Protein AF-A0A9X6ABE6-F1 (afdb_monomer)

Sequence (115 aa):
MDDPALAAVLNTYETEISSEEQRQYLFANALYINALYFHRIGALTRAELHGHFRIMCQNQIFRAYWEATEHHRKSLPDSSKEAELGRMMDSLIQDQTDSDTDEWWVVGEPDEEAP

Radius of gyration: 15.32 Å; Cα contacts (8 Å, |Δi|>4): 73; chains: 1; bounding box: 41×35×38 Å

Mean predicted aligned error: 5.39 Å

Structure (mmCIF, N/CA/C/O backbone):
data_AF-A0A9X6ABE6-F1
#
_entry.id   AF-A0A9X6ABE6-F1
#
loop_
_atom_site.group_PDB
_atom_site.id
_atom_site.type_symbol
_atom_site.label_atom_id
_atom_site.label_alt_id
_atom_site.label_comp_id
_atom_site.label_asym_id
_atom_site.label_entity_id
_atom_site.label_seq_id
_atom_site.pdbx_PDB_ins_code
_atom_site.Cartn_x
_atom_site.Cartn_y
_atom_site.Cartn_z
_atom_site.occupancy
_atom_site.B_iso_or_equiv
_atom_site.auth_seq_id
_atom_site.auth_comp_id
_atom_site.auth_asym_id
_atom_site.auth_atom_id
_atom_site.pdbx_PDB_model_num
ATOM 1 N N . MET A 1 1 ? 19.177 -4.779 -6.539 1.00 62.09 1 MET A N 1
ATOM 2 C CA . MET A 1 1 ? 19.351 -6.039 -7.282 1.00 62.09 1 MET A CA 1
ATOM 3 C C . MET A 1 1 ? 20.192 -5.701 -8.488 1.00 62.09 1 MET A C 1
ATOM 5 O O . MET A 1 1 ? 19.800 -4.807 -9.225 1.00 62.09 1 MET A O 1
ATOM 9 N N . ASP A 1 2 ? 21.350 -6.335 -8.623 1.00 80.69 2 ASP A N 1
ATOM 10 C CA . ASP A 1 2 ? 22.401 -5.856 -9.534 1.00 80.69 2 ASP A CA 1
ATOM 11 C C . ASP A 1 2 ? 22.248 -6.380 -10.967 1.00 80.69 2 ASP A C 1
ATOM 13 O O . ASP A 1 2 ? 22.962 -5.939 -11.861 1.00 80.69 2 ASP A O 1
ATOM 17 N N . ASP A 1 3 ? 21.301 -7.295 -11.189 1.00 85.94 3 ASP A N 1
ATOM 18 C CA . ASP A 1 3 ? 20.970 -7.848 -12.500 1.00 85.94 3 ASP A CA 1
ATOM 19 C C . ASP A 1 3 ? 19.701 -7.175 -13.071 1.00 85.94 3 ASP A C 1
ATOM 21 O O . ASP A 1 3 ? 18.594 -7.418 -12.570 1.00 85.94 3 ASP A O 1
ATOM 25 N N . PRO A 1 4 ? 19.826 -6.343 -14.125 1.00 82.19 4 PRO A N 1
ATOM 26 C CA . PRO A 1 4 ? 18.688 -5.693 -14.771 1.00 82.19 4 PRO A CA 1
ATOM 27 C C . PRO A 1 4 ? 17.707 -6.670 -15.427 1.00 82.19 4 PRO A C 1
ATOM 29 O O . PRO A 1 4 ? 16.512 -6.382 -15.479 1.00 82.19 4 PRO A O 1
ATOM 32 N N . ALA A 1 5 ? 18.180 -7.823 -15.913 1.00 86.25 5 ALA A N 1
ATOM 33 C CA . ALA A 1 5 ? 17.321 -8.818 -16.550 1.00 86.25 5 ALA A CA 1
ATOM 34 C C . ALA A 1 5 ? 16.393 -9.473 -15.522 1.00 86.25 5 ALA A C 1
ATOM 36 O O . ALA A 1 5 ? 15.214 -9.687 -15.800 1.00 86.25 5 ALA A O 1
ATOM 37 N N . LEU A 1 6 ? 16.891 -9.712 -14.307 1.00 86.50 6 LEU A N 1
ATOM 38 C CA . LEU A 1 6 ? 16.040 -10.132 -13.196 1.00 86.50 6 LEU A CA 1
ATOM 39 C C . LEU A 1 6 ? 15.125 -8.993 -12.732 1.00 86.50 6 LEU A C 1
ATOM 41 O O . LEU A 1 6 ? 13.984 -9.248 -12.370 1.00 86.50 6 LEU A O 1
ATOM 45 N N . ALA A 1 7 ? 15.577 -7.734 -12.760 1.00 81.81 7 ALA A N 1
ATOM 46 C CA . ALA A 1 7 ? 14.773 -6.592 -12.298 1.00 81.81 7 ALA A CA 1
ATOM 47 C C . ALA A 1 7 ? 13.571 -6.310 -13.196 1.00 81.81 7 ALA A C 1
ATOM 49 O O . ALA A 1 7 ? 12.561 -5.789 -12.723 1.00 81.81 7 ALA A O 1
ATOM 50 N N . ALA A 1 8 ? 13.650 -6.705 -14.466 1.00 84.94 8 ALA A N 1
ATOM 51 C CA . ALA A 1 8 ? 12.561 -6.558 -15.415 1.00 84.94 8 ALA A CA 1
ATOM 52 C C . ALA A 1 8 ? 11.277 -7.278 -14.966 1.00 84.94 8 ALA A C 1
ATOM 54 O O . ALA A 1 8 ? 10.194 -6.756 -15.204 1.00 84.94 8 ALA A O 1
ATOM 55 N N . VAL A 1 9 ? 11.365 -8.412 -14.251 1.00 87.12 9 VAL A N 1
ATOM 56 C CA . VAL A 1 9 ? 10.162 -9.140 -13.783 1.00 87.12 9 VAL A CA 1
ATOM 57 C C . VAL A 1 9 ? 9.361 -8.360 -12.740 1.00 87.12 9 VAL A C 1
ATOM 59 O O . VAL A 1 9 ? 8.185 -8.631 -12.528 1.00 87.12 9 VAL A O 1
ATOM 62 N N . LEU A 1 10 ? 10.008 -7.399 -12.077 1.00 84.19 10 LEU A N 1
ATOM 63 C CA . LEU A 1 10 ? 9.402 -6.535 -11.071 1.00 84.19 10 LEU A CA 1
ATOM 64 C C . LEU A 1 10 ? 8.744 -5.298 -11.695 1.00 84.19 10 LEU A C 1
ATOM 66 O O . LEU A 1 10 ? 8.086 -4.537 -10.989 1.00 84.19 10 LEU A O 1
ATOM 70 N N . ASN A 1 11 ? 8.957 -5.049 -12.992 1.00 86.50 11 ASN A N 1
ATOM 71 C CA . ASN A 1 11 ? 8.279 -3.982 -13.716 1.00 86.50 11 ASN A CA 1
ATOM 72 C C . ASN A 1 11 ? 6.973 -4.519 -14.311 1.00 86.50 11 ASN A C 1
ATOM 74 O 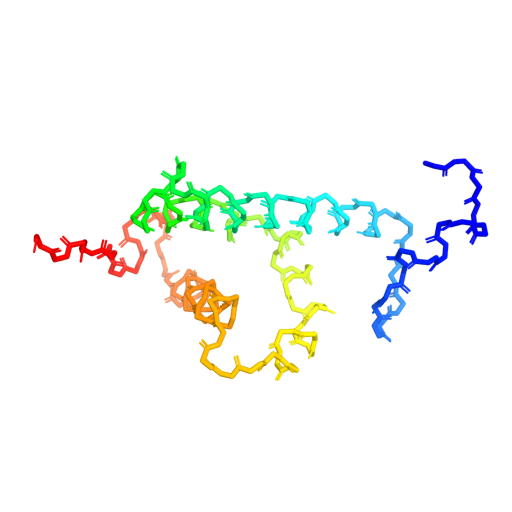O . ASN A 1 11 ? 6.935 -4.973 -15.451 1.00 86.50 11 ASN A O 1
ATOM 78 N N . THR A 1 12 ? 5.910 -4.493 -13.512 1.00 87.19 12 THR A N 1
ATOM 79 C CA . THR A 1 12 ? 4.567 -4.932 -13.920 1.00 87.19 12 THR A CA 1
ATOM 80 C C . THR A 1 12 ? 3.643 -3.759 -14.250 1.00 87.19 12 THR A C 1
ATOM 8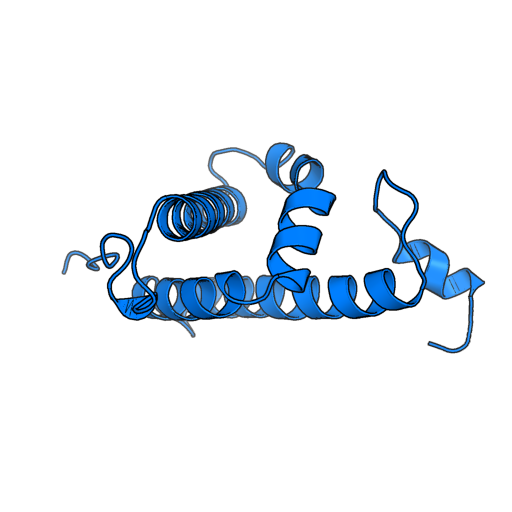2 O O . THR A 1 12 ? 2.431 -3.939 -14.288 1.00 87.19 12 THR A O 1
ATOM 85 N N . TYR A 1 13 ? 4.184 -2.548 -14.384 1.00 89.12 13 TYR A N 1
ATOM 86 C CA . TYR A 1 13 ? 3.396 -1.328 -14.534 1.00 89.12 13 TYR A CA 1
ATOM 87 C C . TYR A 1 13 ? 3.101 -1.064 -16.011 1.00 89.12 13 TYR A C 1
ATOM 89 O O . TYR A 1 13 ? 3.922 -1.348 -16.883 1.00 89.12 13 TYR A O 1
ATOM 97 N N . GLU A 1 14 ? 1.914 -0.532 -16.296 1.00 85.62 14 GLU A N 1
ATOM 98 C CA . GLU A 1 14 ? 1.484 -0.229 -17.669 1.00 85.62 14 GLU A CA 1
ATOM 99 C C . GLU A 1 14 ? 2.160 1.027 -18.233 1.00 85.62 14 GLU A C 1
ATOM 101 O O . GLU A 1 14 ? 2.256 1.196 -19.449 1.00 85.62 14 GLU A O 1
ATOM 106 N N . THR A 1 15 ? 2.636 1.905 -17.353 1.00 86.12 15 THR A N 1
ATOM 107 C CA . THR A 1 15 ? 3.355 3.127 -17.700 1.00 86.12 15 THR A CA 1
ATOM 108 C C . THR A 1 15 ? 4.861 2.932 -17.579 1.00 86.12 15 THR A C 1
ATOM 110 O O . THR A 1 15 ? 5.354 2.161 -16.752 1.00 86.12 15 THR A O 1
ATOM 113 N N . GLU A 1 16 ? 5.617 3.661 -18.402 1.00 88.50 16 GLU A N 1
ATOM 114 C CA . GLU A 1 16 ? 7.059 3.754 -18.205 1.00 88.50 16 GLU A CA 1
ATOM 115 C C . GLU A 1 16 ? 7.343 4.480 -16.890 1.00 88.50 16 GLU A C 1
ATOM 117 O O . GLU A 1 16 ? 6.927 5.621 -16.693 1.00 88.50 16 GLU A O 1
ATOM 122 N N . ILE A 1 17 ? 8.074 3.806 -16.007 1.00 90.62 17 ILE A N 1
ATOM 123 C CA . ILE A 1 17 ? 8.553 4.363 -14.747 1.00 90.62 17 ILE A CA 1
ATOM 124 C C . ILE A 1 17 ? 10.076 4.313 -14.708 1.00 90.62 17 ILE A C 1
ATOM 126 O O . ILE A 1 17 ? 10.721 3.428 -15.280 1.00 90.62 17 ILE A O 1
ATOM 130 N N . SER A 1 18 ? 10.669 5.268 -14.008 1.00 91.44 18 SER A N 1
ATOM 131 C CA . SER A 1 18 ? 12.101 5.288 -13.754 1.00 91.44 18 SER A CA 1
ATOM 132 C C . SER A 1 18 ? 12.525 4.115 -12.861 1.00 91.44 18 SER A C 1
ATOM 134 O O . SER A 1 18 ? 11.747 3.544 -12.093 1.00 91.44 18 SER A O 1
ATOM 136 N N . SER A 1 19 ? 13.819 3.781 -12.891 1.00 87.69 19 SER A N 1
ATOM 137 C CA . SER A 1 19 ? 14.367 2.762 -11.982 1.00 87.69 19 SER A CA 1
ATOM 138 C C . SER A 1 19 ? 14.207 3.136 -10.501 1.00 87.69 19 SER A C 1
ATOM 140 O O . SER A 1 19 ? 14.201 2.260 -9.638 1.00 87.69 19 SER A O 1
ATOM 142 N N . GLU A 1 20 ? 14.125 4.432 -10.194 1.00 91.69 20 GLU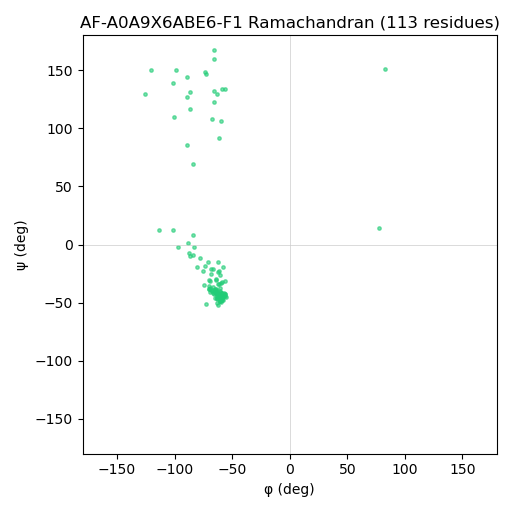 A N 1
ATOM 143 C CA . GLU A 1 20 ? 13.914 4.925 -8.838 1.00 91.69 20 GLU A CA 1
ATOM 144 C C . GLU A 1 20 ? 12.485 4.670 -8.373 1.00 91.69 20 GLU A C 1
ATOM 146 O O . GLU A 1 20 ? 12.308 4.026 -7.337 1.00 91.69 20 GLU A O 1
ATOM 151 N N . GLU A 1 21 ? 11.495 5.067 -9.171 1.00 93.81 21 GLU A N 1
ATOM 152 C CA . GLU A 1 21 ? 10.080 4.784 -8.910 1.00 93.81 21 GLU A CA 1
ATOM 153 C C . GLU A 1 21 ? 9.847 3.283 -8.773 1.00 93.81 21 GLU A C 1
ATOM 155 O O . GLU A 1 21 ? 9.207 2.853 -7.821 1.00 93.81 21 GLU A O 1
ATOM 160 N N . GLN A 1 22 ? 10.463 2.459 -9.627 1.00 92.44 22 GLN A N 1
ATOM 161 C CA . GLN A 1 22 ? 10.347 1.004 -9.520 1.00 92.44 22 GLN A CA 1
ATOM 162 C C . GLN A 1 22 ? 10.785 0.493 -8.137 1.00 92.44 22 GLN A C 1
ATOM 164 O O . GLN A 1 22 ? 10.103 -0.334 -7.531 1.00 92.44 22 GLN A O 1
ATOM 169 N N . ARG A 1 23 ? 11.907 0.993 -7.601 1.00 92.19 23 ARG A N 1
ATOM 170 C CA . ARG A 1 23 ? 12.388 0.614 -6.260 1.00 92.19 23 ARG A CA 1
ATOM 171 C C . ARG A 1 23 ? 11.449 1.102 -5.163 1.00 92.19 23 ARG A C 1
ATOM 173 O O . ARG A 1 23 ? 11.191 0.362 -4.215 1.00 92.19 23 ARG A O 1
ATOM 180 N N . GLN A 1 24 ? 10.948 2.326 -5.285 1.00 95.81 24 GLN A N 1
ATOM 181 C CA . GLN A 1 24 ? 10.021 2.888 -4.311 1.00 95.81 24 GLN A CA 1
ATOM 182 C C . GLN A 1 24 ? 8.684 2.136 -4.313 1.00 95.81 24 GLN A C 1
ATOM 184 O O . GLN A 1 24 ? 8.173 1.794 -3.250 1.00 95.81 24 GLN A O 1
ATOM 189 N N . TYR A 1 25 ? 8.158 1.808 -5.491 1.00 95.56 25 TYR A N 1
ATOM 190 C CA . TYR A 1 25 ? 6.910 1.072 -5.664 1.00 95.56 25 TYR A CA 1
ATOM 191 C C . TYR A 1 25 ? 7.021 -0.364 -5.157 1.00 95.56 25 TYR A C 1
ATOM 193 O O . TYR A 1 25 ? 6.101 -0.862 -4.518 1.00 95.56 25 TYR A O 1
ATOM 201 N N . LEU A 1 26 ? 8.174 -1.016 -5.339 1.00 94.06 26 LEU A N 1
ATOM 202 C CA . LEU A 1 26 ? 8.440 -2.314 -4.713 1.00 94.06 26 LEU A CA 1
ATOM 203 C C . LEU A 1 26 ? 8.396 -2.238 -3.187 1.00 94.06 26 LEU A C 1
ATOM 205 O O . LEU A 1 26 ? 7.857 -3.133 -2.538 1.00 94.06 26 LEU A O 1
ATOM 209 N N . PHE A 1 27 ? 8.935 -1.166 -2.605 1.00 95.88 27 PHE A N 1
ATOM 210 C CA . PHE A 1 27 ? 8.861 -0.967 -1.163 1.00 95.88 27 PHE A CA 1
ATOM 211 C C . PHE A 1 27 ? 7.429 -0.655 -0.704 1.00 95.88 27 PHE A C 1
ATOM 213 O O . PHE A 1 27 ? 6.975 -1.219 0.288 1.00 95.88 27 PHE A O 1
ATOM 220 N N . ALA A 1 28 ? 6.682 0.161 -1.453 1.00 96.88 28 ALA A N 1
ATOM 221 C CA . ALA A 1 28 ? 5.268 0.439 -1.193 1.00 96.88 28 ALA A CA 1
ATOM 222 C C . ALA A 1 28 ? 4.408 -0.838 -1.253 1.00 96.88 28 ALA A C 1
ATOM 224 O O . ALA A 1 28 ? 3.623 -1.097 -0.338 1.00 96.88 28 ALA A O 1
ATOM 225 N N . ASN A 1 29 ? 4.622 -1.687 -2.264 1.00 95.56 29 ASN A N 1
ATOM 226 C CA . ASN A 1 29 ? 4.005 -3.007 -2.363 1.00 95.56 29 ASN A CA 1
ATOM 227 C C . ASN A 1 29 ? 4.334 -3.871 -1.144 1.00 95.56 29 ASN A C 1
ATOM 229 O O . ASN A 1 29 ? 3.427 -4.441 -0.540 1.00 95.56 29 ASN A O 1
ATOM 233 N N . ALA A 1 30 ? 5.607 -3.924 -0.741 1.00 96.25 30 ALA A N 1
ATOM 234 C CA . ALA A 1 30 ? 6.018 -4.683 0.430 1.00 96.25 30 ALA A CA 1
ATOM 235 C C . ALA A 1 30 ? 5.315 -4.187 1.703 1.00 96.25 30 ALA A C 1
ATOM 237 O O . ALA A 1 30 ? 4.824 -5.009 2.472 1.00 96.25 30 ALA A O 1
ATOM 238 N N . LEU A 1 31 ? 5.213 -2.873 1.928 1.00 96.38 31 LEU A N 1
ATOM 239 C CA . LEU A 1 31 ? 4.491 -2.319 3.080 1.00 96.38 31 LEU A CA 1
ATOM 240 C C . LEU A 1 31 ? 3.011 -2.729 3.077 1.00 96.38 31 LEU A C 1
ATOM 242 O O . LEU A 1 31 ? 2.513 -3.227 4.088 1.00 96.38 31 LEU A O 1
ATOM 246 N N . TYR A 1 32 ? 2.335 -2.581 1.934 1.00 95.69 32 TYR A N 1
ATOM 247 C CA . TYR A 1 32 ? 0.923 -2.935 1.784 1.00 95.69 32 TYR A CA 1
ATOM 248 C C . TYR A 1 32 ? 0.672 -4.431 2.009 1.00 95.69 32 TYR A C 1
ATOM 250 O O . TYR A 1 32 ? -0.162 -4.812 2.831 1.00 95.69 32 TYR A O 1
ATOM 258 N N . ILE A 1 33 ? 1.427 -5.287 1.315 1.00 95.12 33 ILE A N 1
ATOM 259 C CA . ILE A 1 33 ? 1.271 -6.740 1.385 1.00 95.12 33 ILE A CA 1
ATOM 260 C C . ILE A 1 33 ? 1.592 -7.260 2.791 1.00 95.12 33 ILE A C 1
ATOM 262 O O . ILE A 1 33 ? 0.883 -8.134 3.288 1.00 95.12 33 ILE A O 1
ATOM 266 N N . ASN A 1 34 ? 2.597 -6.703 3.475 1.00 96.56 34 ASN A N 1
ATOM 267 C CA . ASN A 1 34 ? 2.878 -7.065 4.867 1.00 96.56 34 ASN A CA 1
ATOM 268 C C . ASN A 1 34 ? 1.719 -6.692 5.799 1.00 96.56 34 ASN A C 1
ATOM 270 O O . ASN A 1 34 ? 1.296 -7.530 6.591 1.00 96.56 34 ASN A O 1
ATOM 274 N N . ALA A 1 35 ? 1.170 -5.479 5.691 1.00 95.56 35 ALA A N 1
ATOM 275 C CA . ALA A 1 35 ? 0.027 -5.061 6.505 1.00 95.56 35 ALA A CA 1
ATOM 276 C C . ALA A 1 35 ? -1.209 -5.946 6.254 1.00 95.56 35 ALA A C 1
ATOM 278 O O . ALA A 1 35 ? -1.850 -6.412 7.199 1.00 95.56 35 ALA A O 1
ATOM 279 N N . LEU A 1 36 ? -1.481 -6.270 4.985 1.00 94.19 36 LEU A N 1
ATOM 280 C CA . LEU A 1 36 ? -2.531 -7.208 4.594 1.00 94.19 36 LEU A CA 1
ATOM 281 C C . LEU A 1 36 ? -2.314 -8.594 5.211 1.00 94.19 36 LEU A C 1
ATOM 283 O O . LEU A 1 36 ? -3.250 -9.168 5.770 1.00 94.19 36 LEU A O 1
ATOM 287 N N . TYR A 1 37 ? -1.102 -9.149 5.133 1.00 95.62 37 TYR A N 1
ATOM 288 C CA . TYR A 1 37 ? -0.827 -10.466 5.704 1.00 95.62 37 TYR A CA 1
ATOM 289 C C . TYR A 1 37 ? -0.892 -10.465 7.227 1.00 95.62 37 TYR A C 1
ATOM 291 O O . TYR A 1 37 ? -1.475 -11.393 7.782 1.00 95.62 37 TYR A O 1
ATOM 299 N N . PHE A 1 38 ? -0.385 -9.429 7.901 1.00 96.44 38 PHE A N 1
ATOM 300 C CA . PHE A 1 38 ? -0.513 -9.300 9.352 1.00 96.44 38 PHE A CA 1
ATOM 301 C C . PHE A 1 38 ? -1.976 -9.273 9.796 1.00 96.44 38 PHE A C 1
ATOM 303 O O . PHE A 1 38 ? -2.333 -9.973 10.743 1.00 96.44 38 PHE A O 1
ATOM 310 N N . HIS A 1 39 ? -2.842 -8.565 9.072 1.00 95.12 39 HIS A N 1
ATOM 311 C CA . HIS A 1 39 ? -4.276 -8.621 9.335 1.00 95.12 39 HIS A CA 1
ATOM 312 C C . HIS A 1 39 ? -4.857 -10.023 9.095 1.00 95.12 39 HIS A C 1
ATOM 314 O O . HIS A 1 39 ? -5.574 -10.557 9.938 1.00 95.12 39 HIS A O 1
ATOM 320 N N . ARG A 1 40 ? -4.510 -10.674 7.976 1.00 93.88 40 ARG A N 1
ATOM 321 C CA . ARG A 1 40 ? -5.039 -12.009 7.632 1.00 93.88 40 ARG A CA 1
ATOM 322 C C . ARG A 1 40 ? -4.635 -13.106 8.613 1.00 93.88 40 ARG A C 1
ATOM 324 O O . ARG A 1 40 ? -5.394 -14.057 8.772 1.00 93.88 40 ARG A O 1
ATOM 331 N N . ILE A 1 41 ? -3.472 -12.992 9.252 1.00 96.44 41 ILE A N 1
ATOM 332 C CA . ILE A 1 41 ? -3.035 -13.934 10.295 1.00 96.44 41 ILE A CA 1
ATOM 333 C C . ILE A 1 41 ? -3.511 -13.535 11.702 1.00 96.44 41 ILE A C 1
ATOM 335 O O . ILE A 1 41 ? -3.183 -14.226 12.662 1.00 96.44 41 ILE A O 1
ATOM 339 N N . GLY A 1 42 ? -4.262 -12.435 11.834 1.00 95.25 42 GLY A N 1
ATOM 340 C CA . GLY A 1 42 ? -4.786 -11.942 13.110 1.00 95.25 42 GLY A CA 1
ATOM 341 C C . GLY A 1 42 ? -3.765 -11.212 13.987 1.00 95.25 42 GLY A C 1
ATOM 342 O O . GLY A 1 42 ? -4.020 -11.018 15.169 1.00 95.25 42 GLY A O 1
ATOM 343 N N . ALA A 1 43 ? -2.613 -10.821 13.435 1.00 97.00 43 ALA A N 1
ATOM 344 C CA . ALA A 1 43 ? -1.608 -10.025 14.141 1.00 97.00 43 ALA A CA 1
ATOM 345 C C . ALA A 1 43 ? -1.943 -8.524 14.169 1.00 97.00 43 ALA A C 1
ATOM 347 O O . ALA A 1 43 ? -1.388 -7.808 14.995 1.00 97.00 43 ALA A O 1
ATOM 348 N N . LEU A 1 44 ? -2.822 -8.066 13.269 1.00 95.06 44 LEU A N 1
ATOM 349 C CA . LEU A 1 44 ? -3.405 -6.724 13.285 1.00 95.06 44 LEU A CA 1
ATOM 350 C C . LEU A 1 44 ? -4.930 -6.815 13.256 1.00 95.06 44 LEU A C 1
ATOM 352 O O . LEU A 1 44 ? -5.504 -7.474 12.377 1.00 95.06 44 LEU A O 1
ATOM 356 N N . THR A 1 45 ? -5.585 -6.109 14.174 1.00 94.94 45 THR A N 1
ATOM 357 C CA . THR A 1 45 ? -7.035 -5.895 14.108 1.00 94.94 45 THR A CA 1
ATOM 358 C C . THR A 1 45 ? -7.392 -5.052 12.886 1.00 94.94 45 THR A C 1
ATOM 360 O O . THR A 1 45 ? -6.526 -4.467 12.221 1.00 94.94 45 THR A O 1
ATOM 363 N N . ARG A 1 46 ? -8.682 -4.985 12.547 1.00 93.12 46 ARG A N 1
ATOM 364 C CA . ARG A 1 46 ? -9.109 -4.153 11.417 1.00 93.12 46 ARG A CA 1
ATOM 365 C C . ARG A 1 46 ? -8.871 -2.667 11.708 1.00 93.12 46 ARG A C 1
ATOM 367 O O . ARG A 1 46 ? -8.395 -1.950 10.831 1.00 93.12 46 ARG A O 1
ATOM 374 N N . ALA A 1 47 ? -9.118 -2.237 12.945 1.00 91.25 47 ALA A N 1
ATOM 375 C CA . ALA A 1 47 ? -8.872 -0.866 13.388 1.00 91.25 47 ALA A CA 1
ATOM 376 C C . ALA A 1 47 ? -7.375 -0.495 13.349 1.00 91.25 47 ALA A C 1
ATOM 378 O O . ALA A 1 47 ? -7.008 0.589 12.892 1.00 91.25 47 ALA A O 1
ATOM 379 N N . GLU A 1 48 ? -6.487 -1.405 13.763 1.00 94.06 48 GLU A N 1
ATOM 380 C CA . GLU A 1 48 ? -5.038 -1.187 13.678 1.00 94.06 48 GLU A CA 1
ATOM 381 C C . GLU A 1 48 ? -4.563 -1.096 12.224 1.00 94.06 48 GLU A C 1
ATOM 383 O O . GLU A 1 48 ? -3.744 -0.233 11.892 1.00 94.06 48 GLU A O 1
ATOM 388 N N . LEU A 1 49 ? -5.096 -1.948 11.343 1.00 94.69 49 LEU A N 1
ATOM 389 C CA . LEU A 1 49 ? -4.807 -1.895 9.912 1.00 94.69 49 LEU A CA 1
ATOM 390 C C . LEU A 1 49 ? -5.256 -0.562 9.299 1.00 94.69 49 LEU A C 1
ATOM 392 O O . LEU A 1 49 ? -4.496 0.056 8.554 1.00 94.69 49 LEU A O 1
ATOM 396 N N . HIS A 1 50 ? -6.453 -0.096 9.654 1.00 93.25 50 HIS A N 1
ATOM 397 C CA . HIS A 1 50 ? -6.982 1.189 9.210 1.00 93.25 50 HIS A CA 1
ATOM 398 C C . HIS A 1 50 ? -6.047 2.350 9.592 1.00 93.25 50 HIS A C 1
ATOM 400 O O . HIS A 1 50 ? -5.707 3.191 8.757 1.00 93.25 50 HIS A O 1
ATOM 406 N N . GLY A 1 51 ? -5.538 2.355 10.830 1.00 91.19 51 GLY A N 1
ATOM 407 C CA . GLY A 1 51 ? -4.533 3.323 11.279 1.00 91.19 51 GLY A CA 1
ATOM 408 C C . GLY A 1 51 ? -3.231 3.270 10.468 1.00 91.19 51 GLY A C 1
ATOM 409 O O . GLY A 1 51 ? -2.700 4.315 10.086 1.00 91.19 51 GLY A O 1
ATOM 410 N N . HIS A 1 52 ? -2.742 2.070 10.137 1.00 93.00 52 HIS A N 1
ATOM 411 C CA . HIS A 1 52 ? -1.563 1.907 9.277 1.00 93.00 52 HIS A CA 1
ATOM 412 C C . HIS A 1 52 ? -1.806 2.456 7.869 1.00 93.00 52 HIS A C 1
ATOM 414 O O . HIS A 1 52 ? -0.953 3.161 7.329 1.00 93.00 52 HIS A O 1
ATOM 420 N N . PHE A 1 53 ? -2.966 2.170 7.278 1.00 94.69 53 PHE A N 1
ATOM 421 C CA . PHE A 1 53 ? -3.317 2.659 5.946 1.00 94.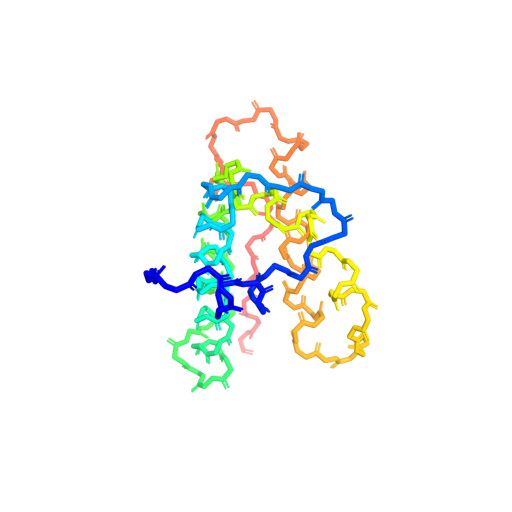69 53 PHE A CA 1
ATOM 422 C C . PHE A 1 53 ? -3.413 4.182 5.902 1.00 94.69 53 PHE A C 1
ATOM 424 O O . PHE A 1 53 ? -2.882 4.781 4.968 1.00 94.69 53 PHE A O 1
ATOM 431 N N . ARG A 1 54 ? -3.969 4.827 6.937 1.00 91.12 54 ARG A N 1
ATOM 432 C CA . ARG A 1 54 ? -3.990 6.296 7.022 1.00 91.12 54 ARG A CA 1
ATOM 433 C C . ARG A 1 54 ? -2.587 6.905 6.937 1.00 91.12 54 ARG A C 1
ATOM 435 O O . ARG A 1 54 ? -2.406 7.874 6.201 1.00 91.12 54 ARG A O 1
ATOM 442 N N . ILE A 1 55 ? -1.603 6.313 7.623 1.00 91.62 55 ILE A N 1
ATOM 443 C CA . ILE A 1 55 ? -0.194 6.741 7.559 1.00 91.62 55 ILE A CA 1
ATOM 444 C C . ILE A 1 55 ? 0.375 6.522 6.153 1.00 91.62 55 ILE A C 1
ATOM 446 O O . ILE A 1 55 ? 1.023 7.414 5.612 1.00 91.62 55 ILE A O 1
ATOM 450 N N . MET A 1 56 ? 0.138 5.356 5.541 1.00 94.56 56 MET A N 1
ATOM 451 C CA . MET A 1 56 ? 0.632 5.070 4.186 1.00 94.56 56 MET A CA 1
ATOM 452 C C . MET A 1 56 ? 0.076 6.063 3.161 1.00 94.56 56 MET A C 1
ATOM 454 O O . MET A 1 56 ? 0.829 6.562 2.326 1.00 94.56 56 MET A O 1
ATOM 458 N N . CYS A 1 57 ? -1.207 6.417 3.275 1.00 92.50 57 CYS A N 1
ATOM 459 C CA . CYS A 1 57 ? -1.865 7.393 2.410 1.00 92.50 57 CYS A CA 1
ATOM 460 C C . CYS A 1 57 ? -1.236 8.790 2.488 1.00 92.50 57 CYS A C 1
ATOM 462 O O . CYS A 1 57 ? -1.348 9.547 1.534 1.00 92.50 57 CYS A O 1
ATOM 464 N N . GLN A 1 58 ? -0.532 9.161 3.558 1.00 90.75 58 GLN A N 1
ATOM 465 C CA . GLN A 1 58 ? 0.165 10.455 3.613 1.00 90.75 58 GLN A CA 1
ATOM 466 C C . GLN A 1 58 ? 1.354 10.528 2.643 1.00 90.75 58 GLN A 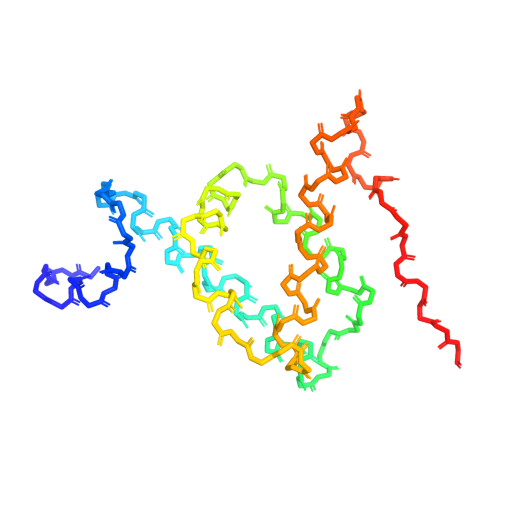C 1
ATOM 468 O O . GLN A 1 58 ? 1.800 11.610 2.264 1.00 90.75 58 GLN A O 1
ATOM 473 N N . ASN A 1 59 ? 1.886 9.382 2.218 1.00 94.56 59 ASN A N 1
ATOM 474 C CA . ASN A 1 59 ? 3.041 9.332 1.342 1.00 94.56 59 ASN A CA 1
ATOM 475 C C . ASN A 1 59 ? 2.619 9.420 -0.137 1.00 94.56 59 ASN A C 1
ATOM 477 O O . ASN A 1 59 ? 1.979 8.515 -0.670 1.00 94.56 59 ASN A O 1
ATOM 481 N N . GLN A 1 60 ? 3.035 10.485 -0.829 1.00 95.00 60 GLN A N 1
ATOM 482 C CA . GLN A 1 60 ? 2.714 10.695 -2.249 1.00 95.00 60 GLN A CA 1
ATOM 483 C C . GLN A 1 60 ? 3.228 9.574 -3.164 1.00 95.00 60 GLN A C 1
ATOM 485 O O . GLN A 1 60 ? 2.560 9.222 -4.131 1.00 95.00 60 GLN A O 1
ATOM 490 N N . ILE A 1 61 ? 4.374 8.968 -2.842 1.00 96.38 61 ILE A N 1
ATOM 491 C CA . ILE A 1 61 ? 4.920 7.851 -3.619 1.00 96.38 61 ILE A CA 1
ATOM 492 C C . ILE A 1 61 ? 4.054 6.603 -3.438 1.00 96.38 61 ILE A C 1
ATOM 494 O O . ILE A 1 61 ? 3.807 5.878 -4.398 1.00 96.38 61 ILE A O 1
ATOM 498 N N . PHE A 1 62 ? 3.544 6.369 -2.224 1.00 97.00 62 PHE A N 1
ATOM 499 C CA . PHE A 1 62 ? 2.592 5.287 -1.986 1.00 97.00 62 PHE A CA 1
ATOM 500 C C . PHE A 1 62 ? 1.292 5.508 -2.768 1.00 97.00 62 PHE A C 1
ATOM 502 O O . PHE A 1 62 ? 0.799 4.565 -3.378 1.00 97.00 62 PHE A O 1
ATOM 509 N N . ARG A 1 63 ? 0.766 6.741 -2.810 1.00 96.25 63 ARG A N 1
ATOM 510 C CA . ARG A 1 63 ? -0.415 7.076 -3.628 1.00 96.25 63 ARG A CA 1
ATOM 511 C C . ARG A 1 63 ? -0.175 6.832 -5.116 1.00 96.25 63 ARG A C 1
ATOM 513 O O . ARG A 1 63 ? -1.013 6.215 -5.763 1.00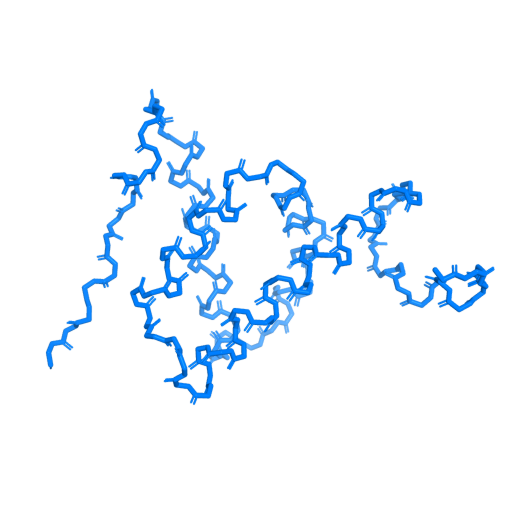 96.25 63 ARG A O 1
ATOM 520 N N . ALA A 1 64 ? 0.977 7.248 -5.636 1.00 96.12 64 ALA A N 1
ATOM 521 C CA . ALA A 1 64 ? 1.338 7.029 -7.034 1.00 96.12 64 ALA A CA 1
ATOM 522 C C . ALA A 1 64 ? 1.487 5.531 -7.361 1.00 96.12 64 ALA A C 1
ATOM 524 O O . ALA A 1 64 ? 0.970 5.058 -8.370 1.00 96.12 64 ALA A O 1
ATOM 525 N N . TYR A 1 65 ? 2.106 4.751 -6.465 1.00 96.12 65 TYR A N 1
ATOM 526 C CA . TYR A 1 65 ? 2.121 3.286 -6.548 1.00 96.12 65 TYR A CA 1
ATOM 527 C C . TYR A 1 65 ? 0.701 2.701 -6.546 1.00 96.12 65 TYR A C 1
ATOM 529 O O . TYR A 1 65 ? 0.392 1.787 -7.318 1.00 96.12 65 TYR A O 1
ATOM 537 N N . TRP A 1 66 ? -0.158 3.207 -5.659 1.00 96.50 66 TRP A N 1
ATOM 538 C CA . TRP A 1 66 ? -1.527 2.740 -5.514 1.00 96.50 66 TRP A CA 1
ATOM 539 C C . TRP A 1 66 ? -2.300 2.946 -6.816 1.00 96.50 66 TRP A C 1
ATOM 541 O O . TRP A 1 66 ? -2.885 1.993 -7.327 1.00 96.50 66 TRP A O 1
ATOM 551 N N . GLU A 1 67 ? -2.227 4.134 -7.409 1.00 95.50 67 GLU A N 1
ATOM 552 C CA . GLU A 1 67 ? -2.814 4.442 -8.716 1.00 95.50 67 GLU A CA 1
ATOM 553 C C . GLU A 1 67 ? -2.224 3.567 -9.834 1.00 95.50 67 GLU A C 1
ATOM 555 O O . GLU A 1 67 ? -2.963 2.902 -10.558 1.00 95.50 67 GLU A O 1
ATOM 560 N N . ALA A 1 68 ? -0.894 3.454 -9.913 1.00 95.06 68 ALA A N 1
ATOM 561 C CA . ALA A 1 68 ? -0.203 2.677 -10.947 1.00 95.06 68 ALA A CA 1
ATOM 562 C C . ALA A 1 68 ? -0.520 1.168 -10.923 1.00 95.06 68 ALA A C 1
ATOM 564 O O . ALA A 1 68 ? -0.225 0.456 -11.882 1.00 95.06 68 ALA A O 1
ATOM 565 N N . THR A 1 69 ? -1.101 0.662 -9.832 1.00 94.06 69 THR A N 1
ATOM 566 C CA . THR A 1 69 ? -1.480 -0.750 -9.658 1.00 94.06 69 THR A CA 1
ATOM 567 C C . THR A 1 69 ? -2.991 -0.977 -9.583 1.00 94.06 69 THR A C 1
ATOM 569 O O . THR A 1 69 ? -3.434 -2.072 -9.227 1.00 94.06 69 THR A O 1
ATOM 572 N N . GLU A 1 70 ? -3.802 0.025 -9.930 1.00 93.44 70 GLU A N 1
ATOM 573 C CA . GLU A 1 70 ? -5.264 -0.031 -9.821 1.00 93.44 70 GLU A CA 1
ATOM 574 C C . GLU A 1 70 ? -5.873 -1.228 -10.573 1.00 93.44 70 GLU A C 1
ATOM 576 O O . GLU A 1 70 ? -6.700 -1.955 -10.017 1.00 93.44 70 GLU A O 1
ATOM 581 N N . HIS A 1 71 ? -5.429 -1.498 -11.805 1.00 91.88 71 HIS A N 1
ATOM 582 C CA . HIS A 1 71 ? -5.962 -2.598 -12.615 1.00 91.88 71 HIS A CA 1
ATOM 583 C C . HIS A 1 71 ? -5.729 -3.979 -11.991 1.00 91.88 71 HIS A C 1
ATOM 585 O O . HIS A 1 71 ? -6.603 -4.844 -12.082 1.00 91.88 71 HIS A O 1
ATOM 591 N N . HIS A 1 72 ? -4.610 -4.185 -11.289 1.00 89.31 72 HIS A N 1
ATOM 592 C CA . HIS A 1 72 ? -4.386 -5.430 -10.552 1.00 89.31 72 HIS A CA 1
ATOM 593 C C . HIS A 1 72 ? -5.449 -5.626 -9.472 1.00 89.31 72 HIS A C 1
ATOM 595 O O . HIS A 1 72 ? -6.026 -6.707 -9.370 1.00 89.31 72 HIS A O 1
ATOM 601 N N . ARG A 1 73 ? -5.773 -4.574 -8.712 1.00 91.69 73 ARG A N 1
ATOM 602 C CA . ARG A 1 73 ? -6.793 -4.651 -7.657 1.00 91.69 73 ARG A CA 1
ATOM 603 C C . ARG A 1 73 ? -8.203 -4.792 -8.221 1.00 91.69 73 ARG A C 1
ATOM 605 O O . ARG A 1 73 ? -8.978 -5.583 -7.694 1.00 91.69 73 ARG A O 1
ATOM 612 N N . LYS A 1 74 ? -8.519 -4.110 -9.328 1.00 90.69 74 LYS A N 1
ATOM 613 C CA . LYS A 1 74 ? -9.799 -4.269 -10.048 1.00 90.69 74 LYS A CA 1
ATOM 614 C C . LYS A 1 74 ? -10.004 -5.681 -10.605 1.00 90.69 74 LYS A C 1
ATOM 616 O O . LYS A 1 74 ? -11.141 -6.081 -10.827 1.00 90.69 74 LYS A O 1
ATOM 621 N N . SER A 1 75 ? -8.928 -6.435 -10.836 1.00 93.12 75 SER A N 1
ATOM 622 C CA . SER A 1 75 ? -9.016 -7.824 -11.306 1.00 93.12 75 SER A CA 1
ATOM 623 C C . SER A 1 75 ? -9.379 -8.834 -10.206 1.00 93.12 75 SER A C 1
ATOM 625 O O . SER A 1 75 ? -9.681 -9.992 -10.506 1.00 93.12 75 SER A O 1
ATOM 627 N N . LEU A 1 76 ? -9.347 -8.423 -8.932 1.00 94.06 76 LEU A N 1
ATOM 628 C CA . LEU A 1 76 ? -9.631 -9.299 -7.800 1.00 94.06 76 LEU A CA 1
ATOM 629 C C . LEU A 1 76 ? -11.133 -9.605 -7.687 1.00 94.06 76 LEU A C 1
ATOM 631 O O . LEU A 1 76 ? -11.960 -8.740 -7.968 1.00 94.06 76 LEU A O 1
ATOM 635 N N . PRO A 1 77 ? -11.522 -10.797 -7.193 1.00 95.94 77 PRO A N 1
ATOM 636 C CA . PRO A 1 77 ? -12.916 -11.067 -6.863 1.00 95.94 77 PRO A CA 1
ATOM 637 C C . PRO A 1 77 ? -13.429 -10.066 -5.823 1.00 95.94 77 PRO A C 1
ATOM 639 O O . PRO A 1 77 ? -12.781 -9.873 -4.790 1.00 95.94 77 PRO A O 1
ATOM 642 N N . ASP A 1 78 ? -14.618 -9.502 -6.040 1.00 92.38 78 ASP A N 1
ATOM 643 C CA . ASP A 1 78 ? -15.203 -8.479 -5.157 1.00 92.38 78 ASP A CA 1
ATOM 644 C C . ASP A 1 78 ? -15.340 -8.932 -3.699 1.00 92.38 78 ASP A C 1
ATOM 646 O O . ASP A 1 78 ? -15.223 -8.124 -2.772 1.00 92.38 78 ASP A O 1
ATOM 650 N N . SER A 1 79 ? -15.565 -10.234 -3.504 1.00 93.06 79 SER A N 1
ATOM 651 C CA . SER A 1 79 ? -15.699 -10.889 -2.202 1.00 93.06 79 SER A CA 1
ATOM 652 C C . SER A 1 79 ? -14.362 -11.262 -1.556 1.00 93.06 79 SER A C 1
ATOM 654 O O . SER A 1 79 ? -14.346 -11.850 -0.476 1.00 93.06 79 SER A O 1
ATOM 656 N N . SER A 1 80 ? -13.233 -11.018 -2.225 1.00 93.50 80 SER A N 1
ATOM 657 C CA . SER A 1 80 ? -11.919 -11.314 -1.664 1.00 93.50 80 SER A CA 1
ATOM 658 C C . SER A 1 80 ? -11.567 -10.313 -0.564 1.00 93.50 80 SER A C 1
ATOM 660 O O . SER A 1 80 ? -11.905 -9.131 -0.635 1.00 93.50 80 SER A O 1
ATOM 662 N N . LYS A 1 81 ? -10.836 -10.782 0.455 1.00 89.94 81 LYS A N 1
ATOM 663 C CA . LYS A 1 81 ? -10.398 -9.910 1.553 1.00 89.94 81 LYS A CA 1
ATOM 664 C C . LYS A 1 81 ? -9.501 -8.775 1.059 1.00 89.94 81 LYS A C 1
ATOM 666 O O . LYS A 1 81 ? -9.557 -7.674 1.584 1.00 89.94 81 LYS A O 1
ATOM 671 N N . GLU A 1 82 ? -8.696 -9.039 0.037 1.00 93.44 82 GLU A N 1
ATOM 672 C CA . GLU A 1 82 ? -7.829 -8.030 -0.567 1.00 93.44 82 GLU A CA 1
ATOM 673 C C . GLU A 1 82 ? -8.629 -6.950 -1.301 1.00 93.44 82 GLU A C 1
ATOM 675 O O . GLU A 1 82 ? -8.326 -5.775 -1.129 1.00 93.44 82 GLU A O 1
ATOM 680 N N . ALA A 1 83 ? -9.706 -7.307 -2.012 1.00 94.38 83 ALA A N 1
ATOM 681 C CA . ALA A 1 83 ? -10.602 -6.319 -2.614 1.00 94.38 83 ALA A CA 1
ATOM 682 C C . ALA A 1 83 ? -11.315 -5.452 -1.558 1.00 94.38 83 ALA A C 1
ATOM 684 O O . ALA A 1 83 ? -11.457 -4.247 -1.746 1.00 94.38 83 ALA A O 1
ATOM 685 N N . GLU A 1 84 ? -11.731 -6.034 -0.425 1.00 93.44 84 GLU A N 1
ATOM 686 C CA . GLU A 1 84 ? -12.296 -5.272 0.701 1.00 93.44 84 GLU A CA 1
ATOM 687 C C . GLU A 1 84 ? -11.293 -4.252 1.262 1.00 93.44 84 GLU A C 1
ATOM 689 O O . GLU A 1 84 ? -11.627 -3.080 1.420 1.00 93.44 84 GLU A O 1
ATOM 694 N N . LEU A 1 85 ? -10.054 -4.682 1.519 1.00 93.50 85 LEU A N 1
ATOM 695 C CA . LEU A 1 85 ? -8.994 -3.805 2.022 1.00 93.50 85 LEU A CA 1
ATOM 696 C C . LEU A 1 85 ? -8.533 -2.777 0.983 1.00 93.50 85 LEU A C 1
ATOM 698 O O . LEU A 1 85 ? -8.144 -1.672 1.348 1.00 93.50 85 LEU A O 1
ATOM 702 N N . GLY A 1 86 ? -8.585 -3.125 -0.303 1.00 94.69 86 GLY A N 1
ATOM 703 C CA . GLY A 1 86 ? -8.342 -2.197 -1.400 1.00 94.69 86 GLY A CA 1
ATOM 704 C C . GLY A 1 86 ? -9.329 -1.033 -1.370 1.00 94.69 86 GLY A C 1
ATOM 705 O O . GLY A 1 86 ? -8.904 0.114 -1.326 1.00 94.69 86 GLY A O 1
ATOM 706 N N . ARG A 1 87 ? -10.631 -1.328 -1.256 1.00 94.62 87 ARG A N 1
ATOM 707 C CA . ARG A 1 87 ? -11.673 -0.295 -1.136 1.00 94.62 87 ARG A CA 1
ATOM 708 C C . ARG A 1 87 ? -11.502 0.582 0.104 1.00 94.62 87 ARG A C 1
ATOM 710 O O . ARG A 1 87 ? -11.726 1.780 0.023 1.00 94.62 87 ARG A O 1
ATOM 717 N N . MET A 1 88 ? -11.078 0.009 1.233 1.00 93.88 88 MET A N 1
ATOM 718 C CA . MET A 1 88 ? -10.751 0.790 2.434 1.00 93.88 88 MET A CA 1
ATOM 719 C C . MET A 1 88 ? -9.636 1.809 2.161 1.00 93.88 88 MET A C 1
ATOM 721 O O . MET A 1 88 ? -9.750 2.966 2.550 1.00 93.88 88 MET A O 1
ATOM 725 N N . MET A 1 89 ? -8.564 1.392 1.483 1.00 94.81 89 MET A N 1
ATOM 726 C CA . MET A 1 89 ? -7.481 2.296 1.095 1.00 94.81 89 MET A CA 1
ATOM 727 C C . MET A 1 89 ? -7.965 3.366 0.103 1.00 94.81 89 MET A C 1
ATOM 729 O O . MET A 1 89 ? -7.604 4.528 0.260 1.00 94.81 89 MET A O 1
ATOM 733 N N . ASP A 1 90 ? -8.800 2.999 -0.876 1.00 95.19 90 ASP A N 1
ATOM 734 C CA . ASP A 1 90 ? 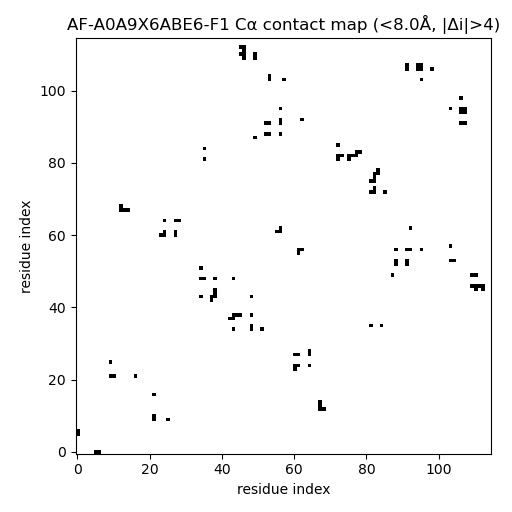-9.388 3.949 -1.832 1.00 95.19 90 ASP A CA 1
ATOM 735 C C . ASP A 1 90 ? -10.205 5.031 -1.105 1.00 95.19 90 ASP A C 1
ATOM 737 O O . ASP A 1 90 ? -10.002 6.220 -1.352 1.00 95.19 90 ASP A O 1
ATOM 741 N N . SER A 1 91 ? -11.059 4.635 -0.152 1.00 93.44 91 SER A N 1
ATOM 742 C CA . SER A 1 91 ? -11.815 5.575 0.686 1.00 93.44 91 SER A CA 1
ATOM 743 C C . SER A 1 91 ? -10.895 6.494 1.489 1.00 93.44 91 SER A C 1
ATOM 745 O O . SER A 1 91 ? -11.100 7.699 1.495 1.00 93.44 91 SER A O 1
ATOM 747 N N . LEU A 1 92 ? -9.835 5.966 2.109 1.00 92.81 92 LEU A N 1
ATOM 748 C CA . LEU A 1 92 ? -8.884 6.777 2.880 1.00 92.81 92 LEU A CA 1
ATOM 749 C C . LEU A 1 92 ? -8.111 7.785 2.022 1.00 92.81 92 LEU A C 1
ATOM 751 O O . LEU A 1 92 ? -7.835 8.903 2.464 1.00 92.81 92 LEU A O 1
ATOM 755 N N . ILE A 1 93 ? -7.735 7.393 0.804 1.00 93.31 93 ILE A N 1
ATOM 756 C CA . ILE A 1 93 ? -7.090 8.285 -0.162 1.00 93.31 93 ILE A CA 1
ATOM 757 C C . ILE A 1 93 ? -8.047 9.411 -0.541 1.00 93.31 93 ILE A C 1
ATOM 759 O O . ILE A 1 93 ? -7.611 10.565 -0.527 1.00 93.31 93 ILE A O 1
ATOM 763 N N . GLN A 1 94 ? -9.311 9.076 -0.825 1.00 91.56 94 GLN A N 1
ATOM 764 C CA . GLN A 1 94 ? -10.361 10.029 -1.180 1.00 91.56 94 GLN A CA 1
ATOM 765 C C . GLN A 1 94 ? -10.659 10.994 -0.028 1.00 91.56 94 GLN A C 1
ATOM 767 O O . GLN A 1 94 ? -10.587 12.202 -0.227 1.00 91.56 94 GLN A O 1
ATOM 772 N N . ASP A 1 95 ? -10.881 10.484 1.185 1.00 88.75 95 ASP A N 1
ATOM 773 C CA . ASP A 1 95 ? -11.165 11.300 2.369 1.00 88.75 95 ASP A CA 1
ATOM 774 C C . ASP A 1 95 ? -10.037 12.307 2.632 1.00 88.75 95 ASP A C 1
ATOM 776 O O . ASP A 1 95 ? -10.287 13.470 2.935 1.00 88.75 95 ASP A O 1
ATOM 780 N N . GLN A 1 96 ? -8.777 11.882 2.488 1.00 85.50 96 GLN A N 1
ATOM 781 C CA . GLN A 1 96 ? -7.621 12.772 2.637 1.00 85.50 96 GLN A CA 1
ATOM 782 C C . GLN A 1 96 ? -7.497 13.791 1.498 1.00 85.50 96 GLN A C 1
ATOM 784 O O . GLN A 1 96 ? -6.957 14.867 1.722 1.00 85.50 96 GLN A O 1
ATOM 789 N N . THR A 1 97 ? -7.942 13.459 0.285 1.00 85.69 97 THR A N 1
ATOM 790 C CA . THR A 1 97 ? -7.942 14.391 -0.852 1.00 85.69 97 THR A CA 1
ATOM 791 C C . THR A 1 97 ? -9.043 15.443 -0.724 1.00 85.69 97 THR A C 1
ATOM 793 O O . THR A 1 97 ? -8.817 16.590 -1.098 1.00 85.69 97 THR A O 1
ATOM 796 N N . ASP A 1 98 ? -10.197 15.072 -0.170 1.00 85.06 98 ASP A N 1
ATOM 797 C CA . ASP A 1 98 ? -11.345 15.966 0.023 1.00 85.06 98 ASP A CA 1
ATOM 798 C C . ASP A 1 98 ? -11.250 16.80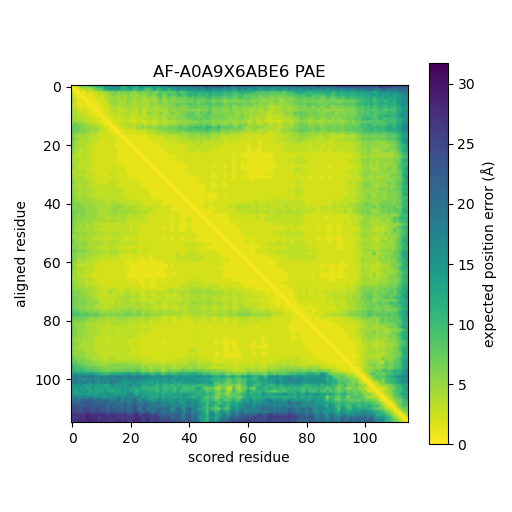5 1.307 1.00 85.06 98 ASP A C 1
ATOM 800 O O . ASP A 1 98 ? -12.068 17.697 1.540 1.00 85.06 98 ASP A O 1
ATOM 804 N N . SER A 1 99 ? -10.273 16.511 2.166 1.00 80.06 99 SER A N 1
ATOM 805 C CA . SER A 1 99 ? -10.094 17.200 3.434 1.00 80.06 99 SER A CA 1
ATOM 806 C C . SER A 1 99 ? -9.202 18.433 3.309 1.00 80.06 99 SER A C 1
ATOM 808 O O . SER A 1 99 ? -8.049 18.342 2.899 1.00 80.06 99 SER A O 1
ATOM 810 N N . ASP A 1 100 ? -9.707 19.573 3.783 1.00 68.50 100 ASP A N 1
ATOM 811 C CA . ASP A 1 100 ? -8.941 20.819 3.924 1.00 68.50 100 ASP A CA 1
ATOM 812 C C . ASP A 1 100 ? -8.136 20.889 5.245 1.00 68.50 100 ASP A C 1
ATOM 814 O O . ASP A 1 100 ? -7.621 21.953 5.596 1.00 68.50 100 ASP A O 1
ATOM 818 N N . THR A 1 101 ? -8.057 19.799 6.026 1.00 69.75 101 THR A N 1
ATOM 819 C CA . THR A 1 101 ? -7.327 19.780 7.306 1.00 69.75 101 THR A CA 1
ATOM 820 C C . THR A 1 101 ? -5.954 19.122 7.200 1.00 69.75 101 THR A C 1
ATOM 822 O O . THR A 1 101 ? -5.792 18.052 6.616 1.00 69.75 101 THR A O 1
ATOM 825 N N . ASP A 1 102 ? -4.968 19.724 7.866 1.00 67.94 102 ASP A N 1
ATOM 826 C CA . ASP A 1 102 ? -3.644 19.126 8.071 1.00 67.94 102 ASP A CA 1
ATOM 827 C C . ASP A 1 102 ? -3.690 17.942 9.066 1.00 67.94 102 ASP A C 1
ATOM 829 O O . ASP A 1 102 ? -2.758 17.136 9.151 1.00 67.94 102 ASP A O 1
ATOM 833 N N . GLU A 1 103 ? -4.779 17.807 9.831 1.00 75.94 103 GLU A N 1
ATOM 834 C CA . GLU A 1 103 ? -4.966 16.753 10.831 1.00 75.94 103 GLU A CA 1
ATOM 835 C C . GLU A 1 103 ? -5.504 15.452 10.207 1.00 75.94 103 GLU A C 1
ATOM 837 O O . GLU A 1 103 ? -6.629 15.021 10.450 1.00 75.94 103 GLU A O 1
ATOM 842 N N . TRP A 1 104 ? -4.684 14.765 9.414 1.00 69.31 104 TRP A N 1
ATOM 843 C CA . TRP A 1 104 ? -5.086 13.532 8.716 1.00 69.31 104 TRP A CA 1
ATOM 844 C C . TRP A 1 104 ? -5.575 12.391 9.633 1.00 69.31 104 TRP A C 1
ATOM 846 O O . TRP A 1 104 ? -6.258 11.475 9.174 1.00 69.31 104 TRP A O 1
ATOM 856 N N . TRP A 1 105 ? -5.243 12.410 10.929 1.00 74.50 105 TRP A N 1
ATOM 857 C CA . TRP A 1 105 ? -5.664 11.383 11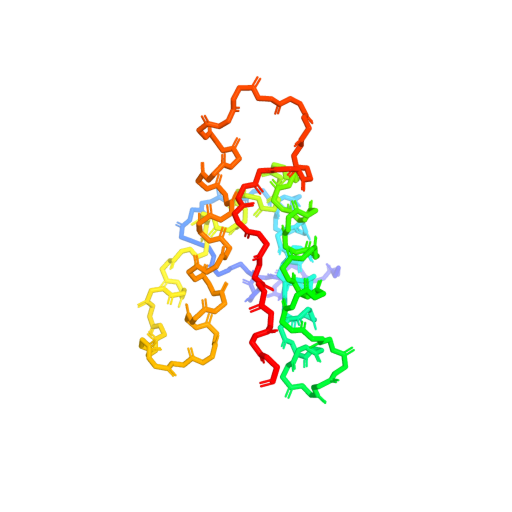.891 1.00 74.50 105 TRP A CA 1
ATOM 858 C C . TRP A 1 105 ? -7.149 11.468 12.281 1.00 74.50 105 TRP A C 1
ATOM 860 O O . TRP A 1 105 ? -7.684 10.473 12.774 1.00 74.50 105 TRP A O 1
ATOM 870 N N . VAL A 1 106 ? -7.809 12.613 12.057 1.00 69.56 106 VAL A N 1
ATOM 871 C CA . VAL A 1 106 ? -9.259 12.817 12.272 1.00 69.56 106 VAL A CA 1
ATOM 872 C C . VAL A 1 106 ? -10.088 12.663 10.992 1.00 69.56 106 VAL A C 1
ATOM 874 O O . VAL A 1 106 ? -11.313 12.731 11.050 1.00 69.56 106 VAL A O 1
ATOM 877 N N . VAL A 1 107 ? -9.445 12.417 9.848 1.00 69.75 107 VAL A N 1
ATOM 878 C CA . VAL A 1 107 ? -10.106 12.258 8.547 1.00 69.75 107 VAL A CA 1
ATOM 879 C C . VAL A 1 107 ? -10.553 10.802 8.328 1.00 69.75 107 VAL A C 1
ATOM 881 O O . VAL A 1 107 ? -9.779 9.858 8.529 1.00 69.75 107 VAL A O 1
ATOM 884 N N . GLY A 1 108 ? -11.815 10.635 7.919 1.00 64.31 108 GLY A N 1
ATOM 885 C CA . GLY A 1 108 ? -12.507 9.349 7.763 1.00 64.31 108 GLY A CA 1
ATOM 886 C C . GLY A 1 108 ? -13.091 8.811 9.077 1.00 64.31 108 GLY A C 1
ATOM 887 O O . GLY A 1 108 ? -12.558 9.061 10.163 1.00 64.31 108 GLY A O 1
ATOM 888 N N . GLU A 1 109 ? -14.179 8.045 9.001 1.00 64.19 109 GLU A N 1
ATOM 889 C CA . GLU A 1 109 ? -14.740 7.369 10.179 1.00 64.19 109 GLU A CA 1
ATOM 890 C C . GLU A 1 109 ? -13.747 6.304 10.684 1.00 64.19 109 GLU A C 1
ATOM 892 O O . GLU A 1 109 ? -13.182 5.555 9.882 1.00 64.19 109 GLU A O 1
ATOM 897 N N . PRO A 1 110 ? -13.440 6.242 11.993 1.00 62.78 110 PRO A N 1
ATOM 898 C CA . PRO A 1 110 ? -12.720 5.096 12.525 1.00 62.78 110 PRO A CA 1
ATOM 899 C C . PRO A 1 110 ? -13.592 3.850 12.332 1.00 62.78 110 PRO A C 1
ATOM 901 O O . PRO A 1 110 ? -14.761 3.862 12.706 1.00 62.78 110 PRO A O 1
ATOM 904 N N . ASP A 1 111 ? -13.024 2.786 11.756 1.00 63.78 111 ASP A N 1
ATOM 905 C CA . ASP A 1 111 ? -13.670 1.471 11.710 1.00 63.78 111 ASP A CA 1
ATOM 906 C C . ASP A 1 111 ? -13.867 0.998 13.165 1.00 63.78 111 ASP A C 1
ATOM 908 O O . ASP A 1 111 ? -12.963 0.426 13.783 1.00 63.78 111 ASP A O 1
ATOM 912 N N . GLU A 1 112 ? -15.028 1.304 13.749 1.00 58.44 112 GLU A N 1
ATOM 913 C CA . GLU A 1 112 ? -15.433 0.786 15.048 1.00 58.44 112 GLU A CA 1
ATOM 914 C C . GLU A 1 112 ? -15.659 -0.720 14.880 1.00 58.44 112 GLU A C 1
ATOM 916 O O . GLU A 1 112 ? -16.607 -1.161 14.226 1.00 58.44 112 GLU A O 1
ATOM 921 N N . GLU A 1 113 ? -14.760 -1.535 15.437 1.00 51.88 113 GLU A N 1
ATOM 922 C CA . GLU A 1 113 ? -15.038 -2.958 15.608 1.00 51.88 113 GLU A CA 1
ATOM 923 C C . GLU A 1 113 ? -16.289 -3.074 16.487 1.00 51.88 113 GLU A C 1
ATOM 925 O O . GLU A 1 113 ? -16.255 -2.790 17.685 1.00 51.88 113 GLU A O 1
ATOM 930 N N . ALA A 1 114 ? -17.416 -3.443 15.869 1.00 44.31 114 ALA A N 1
ATOM 931 C CA . ALA A 1 114 ? -18.605 -3.822 16.613 1.00 44.31 114 ALA A CA 1
ATOM 932 C C . ALA A 1 114 ? -18.230 -4.976 17.571 1.00 44.31 114 ALA A C 1
ATOM 934 O O . ALA A 1 114 ? -17.528 -5.897 17.138 1.00 44.31 114 ALA A O 1
ATOM 935 N N . PRO A 1 115 ? -18.656 -4.903 18.847 1.00 41.84 115 PRO A N 1
ATOM 936 C CA . PRO A 1 115 ? -18.207 -5.798 19.914 1.00 41.84 115 PRO A CA 1
ATOM 937 C C . PRO A 1 115 ? -18.584 -7.270 19.709 1.00 41.84 115 PRO A C 1
ATOM 939 O O . PRO A 1 115 ? -19.617 -7.548 19.055 1.00 41.84 115 PRO A O 1
#

Secondary structure (DSSP, 8-state):
---HHHHGGG---SS---HHHHHHHHHHHHHHHHHHHHHHTTSS-HHHHHHHHHHHHT-HHHHHHHHHTHHHHHTS-TTSHHHHHHHHHHHHHHHHHH---S-GGGSS-------

Foldseek 3Di:
DPDVVVLVVLPPFPDDDDPVLSVLLVVLVVQLVVLLVCVVVVVDPPLRSLVSLLVLLVDPSNVVSLVRCVVVLVPDDCPDPSVVVNVSSVQLNVQVVPDPDPPSVPTDDRPPPDD

Solvent-accessible surface area (backbone atoms only — not comparable to full-atom values): 6958 Å² total; per-residue (Å²): 131,94,48,66,78,67,50,49,77,74,65,80,53,91,62,96,69,54,77,63,55,52,55,53,35,52,50,40,48,51,54,51,54,49,54,53,49,36,35,74,72,65,76,30,55,72,48,57,47,52,56,52,47,57,58,48,56,72,35,67,66,42,46,52,40,52,61,63,43,42,70,65,55,71,69,44,56,77,87,36,71,65,36,51,54,49,52,52,49,52,50,52,47,48,41,60,69,75,45,94,60,92,60,64,90,75,54,63,84,78,67,72,77,79,132

pLDDT: mean 87.97, std 11.44, range [41.84, 97.0]